Protein AF-A0A2N1E006-F1 (afdb_monomer)

Solvent-accessible surface area (backbone atoms only — not comparable to full-atom values): 3925 Å² total; per-residue (Å²): 115,78,68,57,59,54,51,53,52,51,58,65,66,68,60,74,92,51,62,59,98,84,41,78,56,88,56,72,47,82,44,80,33,55,77,84,36,64,75,78,45,50,62,55,44,57,54,25,55,79,69,74,31,49,57,46,79,45,69,48,88,126

Nearest PDB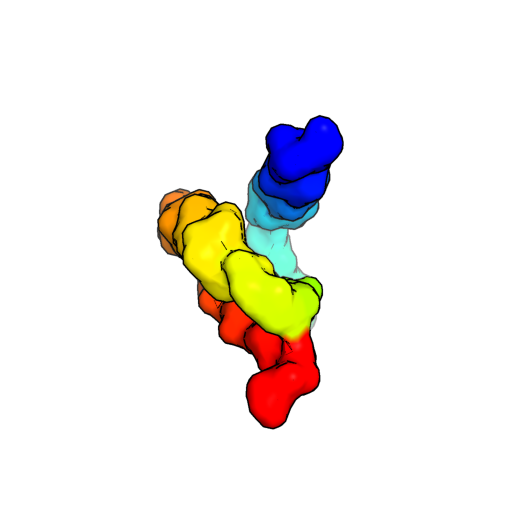 structures (foldseek):
  1ls1-assembly1_A  TM=5.582E-01  e=3.170E-01  Thermus aquaticus
  5k51-assembly1_A  TM=5.140E-01  e=4.183E-01  Trypanosoma brucei brucei
  6mxg-assembly1_B  TM=4.844E-01  e=8.968E-01  Trypanosoma brucei brucei
  4nu5-assembly1_B  TM=3.556E-01  e=3.846E+00  Stutzerimonas stutzeri

Sequence (62 aa):
MKSLLINLCAFLLKSSKITVDGIVVTKILDIRVQPGGLSDSSKIIEYGKQWNITVIIKEFGS

Mean predicted aligned error: 7.7 Å

Structure (mmCIF, N/CA/C/O backbone):
data_AF-A0A2N1E006-F1
#
_entry.id   AF-A0A2N1E006-F1
#
loop_
_atom_site.group_PDB
_atom_site.id
_atom_site.type_symbol
_atom_site.label_atom_id
_atom_site.label_alt_id
_atom_site.label_comp_id
_atom_site.label_asym_id
_atom_site.label_entity_id
_atom_site.label_seq_id
_atom_site.pdbx_PDB_ins_code
_atom_site.Cart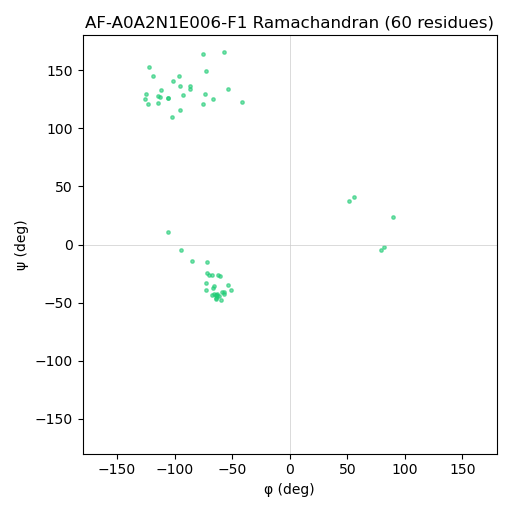n_x
_atom_site.Cartn_y
_atom_site.Cartn_z
_atom_site.occupancy
_atom_site.B_iso_or_equiv
_atom_site.auth_seq_id
_atom_site.auth_comp_id
_atom_site.auth_asym_id
_atom_site.auth_atom_id
_atom_site.pdbx_PDB_model_num
ATOM 1 N N . MET A 1 1 ? 10.339 17.816 -11.099 1.00 48.44 1 MET A N 1
ATOM 2 C CA . MET A 1 1 ? 8.968 17.245 -11.115 1.00 48.44 1 MET A CA 1
ATOM 3 C C . MET A 1 1 ? 8.775 16.026 -10.200 1.00 48.44 1 MET A C 1
ATOM 5 O O . MET A 1 1 ? 7.718 15.952 -9.592 1.00 48.44 1 MET A O 1
ATOM 9 N N . LYS A 1 2 ? 9.761 15.125 -10.005 1.00 50.38 2 LYS A N 1
ATOM 10 C CA . LYS A 1 2 ? 9.646 13.934 -9.118 1.00 50.38 2 LYS A CA 1
ATOM 11 C C . LYS A 1 2 ? 9.209 14.229 -7.663 1.00 50.38 2 LYS A C 1
ATOM 13 O O . LYS A 1 2 ? 8.449 13.467 -7.082 1.00 50.38 2 LYS A O 1
ATOM 18 N N . SER A 1 3 ? 9.632 15.362 -7.096 1.00 53.81 3 SER A N 1
ATOM 19 C CA . SER A 1 3 ? 9.279 15.774 -5.723 1.00 53.81 3 SER A CA 1
ATOM 20 C C . SER A 1 3 ? 7.805 16.191 -5.554 1.00 53.81 3 SER A C 1
ATOM 22 O O . SER A 1 3 ? 7.240 16.059 -4.471 1.00 53.81 3 SER A O 1
ATOM 24 N N . LEU A 1 4 ? 7.144 16.657 -6.622 1.00 49.03 4 LEU A N 1
ATOM 25 C CA . LEU A 1 4 ? 5.764 17.147 -6.533 1.00 49.03 4 LEU A CA 1
ATO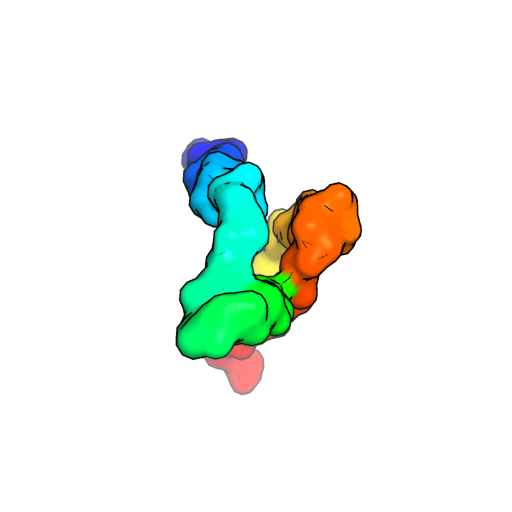M 26 C C . LEU A 1 4 ? 4.767 15.994 -6.354 1.00 49.03 4 LEU A C 1
ATOM 28 O O . LEU A 1 4 ? 3.842 16.104 -5.556 1.00 49.03 4 LEU A O 1
ATOM 32 N N . LEU A 1 5 ? 4.998 14.867 -7.040 1.00 56.72 5 LEU A N 1
ATOM 33 C CA . LEU A 1 5 ? 4.142 13.682 -6.941 1.00 56.72 5 LEU A CA 1
ATOM 34 C C . LEU A 1 5 ? 4.199 13.056 -5.539 1.00 56.72 5 LEU A C 1
ATOM 36 O O . LEU A 1 5 ? 3.167 12.704 -4.972 1.00 56.72 5 LEU A O 1
ATOM 40 N N . ILE A 1 6 ? 5.406 12.975 -4.967 1.00 58.88 6 ILE A N 1
ATOM 41 C CA . ILE A 1 6 ? 5.630 12.452 -3.614 1.00 58.88 6 ILE A CA 1
ATOM 42 C C . ILE A 1 6 ? 4.942 13.352 -2.581 1.00 58.88 6 ILE A C 1
ATOM 44 O O . ILE A 1 6 ? 4.229 12.846 -1.720 1.00 58.88 6 ILE A O 1
ATOM 48 N N . ASN A 1 7 ? 5.089 14.677 -2.698 1.00 55.41 7 ASN A N 1
ATOM 49 C CA . ASN A 1 7 ? 4.465 15.627 -1.771 1.00 55.41 7 ASN A CA 1
ATOM 50 C C . ASN A 1 7 ? 2.932 15.648 -1.868 1.00 55.41 7 ASN A C 1
ATOM 52 O O . ASN A 1 7 ? 2.261 15.744 -0.842 1.00 55.41 7 ASN A O 1
ATOM 56 N N . LEU A 1 8 ? 2.367 15.507 -3.070 1.00 57.50 8 LEU A N 1
ATOM 57 C CA . LEU A 1 8 ? 0.916 15.429 -3.254 1.00 57.50 8 LEU A CA 1
ATOM 58 C C . LEU A 1 8 ? 0.340 14.137 -2.650 1.00 57.50 8 LEU A C 1
ATOM 60 O O . LEU A 1 8 ? -0.662 14.187 -1.938 1.00 57.50 8 LEU A O 1
ATOM 64 N N . CYS A 1 9 ? 0.998 12.991 -2.868 1.00 61.38 9 CYS A N 1
ATOM 65 C CA . CYS A 1 9 ? 0.586 11.722 -2.259 1.00 61.38 9 CYS A CA 1
ATOM 66 C C . CYS A 1 9 ? 0.710 11.775 -0.733 1.00 61.38 9 CYS A C 1
ATOM 68 O O . CYS A 1 9 ? -0.212 11.381 -0.025 1.00 61.38 9 CYS A O 1
ATOM 70 N N . ALA A 1 10 ? 1.813 12.324 -0.223 1.00 59.53 10 ALA A N 1
ATOM 71 C CA . ALA A 1 10 ? 2.036 12.510 1.205 1.00 59.53 10 ALA A CA 1
ATOM 72 C C . ALA A 1 10 ? 0.934 13.353 1.865 1.00 59.53 10 ALA A C 1
ATOM 74 O O . ALA A 1 10 ? 0.429 12.996 2.929 1.00 59.53 10 ALA A O 1
ATOM 75 N N . PHE A 1 11 ? 0.508 14.435 1.208 1.00 61.94 11 PHE A N 1
ATOM 76 C CA . PHE A 1 11 ? -0.588 15.279 1.680 1.00 61.94 11 PHE A CA 1
ATOM 77 C C . PHE A 1 11 ? -1.929 14.528 1.739 1.00 61.94 11 PHE A C 1
ATOM 79 O O . PHE A 1 11 ? -2.624 14.603 2.751 1.00 61.94 11 PHE A O 1
ATOM 86 N N . LEU A 1 12 ? -2.265 13.750 0.703 1.00 61.31 12 LEU A N 1
ATOM 87 C CA . LEU A 1 12 ? -3.501 12.955 0.655 1.00 61.31 12 LEU A CA 1
ATOM 88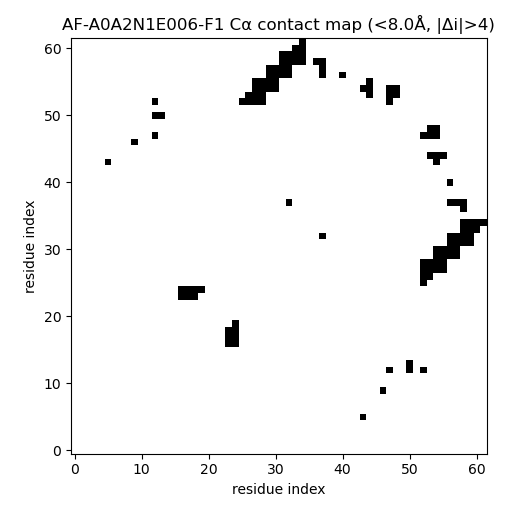 C C . LEU A 1 12 ? -3.528 11.839 1.715 1.00 61.31 12 LEU A C 1
ATOM 90 O O . LEU A 1 12 ? -4.573 11.562 2.306 1.00 61.31 12 LEU A O 1
ATOM 94 N N . LEU A 1 13 ? -2.375 11.229 1.996 1.00 62.84 13 LEU A N 1
ATOM 95 C CA . LEU A 1 13 ? -2.224 10.158 2.987 1.00 62.84 13 LEU A CA 1
ATOM 96 C C . LEU A 1 13 ? -2.330 10.649 4.434 1.00 62.84 13 LEU A C 1
ATOM 98 O O . LEU A 1 13 ? -2.697 9.881 5.319 1.00 62.84 13 LEU A O 1
ATOM 102 N N . LYS A 1 14 ? -2.050 11.929 4.681 1.00 64.38 14 LYS A N 1
ATOM 103 C CA . LYS A 1 14 ? -2.028 12.510 6.028 1.00 64.38 14 LYS A CA 1
ATOM 104 C C . LYS A 1 14 ? -3.420 12.666 6.657 1.00 64.38 14 LYS A C 1
ATOM 106 O O . LYS A 1 14 ? -3.519 12.909 7.858 1.00 64.38 14 LYS A O 1
ATOM 111 N N . SER A 1 15 ? -4.491 12.567 5.866 1.00 61.56 15 SER A N 1
ATOM 112 C CA . SER A 1 15 ? -5.844 12.817 6.367 1.00 61.56 15 SER A CA 1
ATOM 113 C C . SER A 1 15 ? -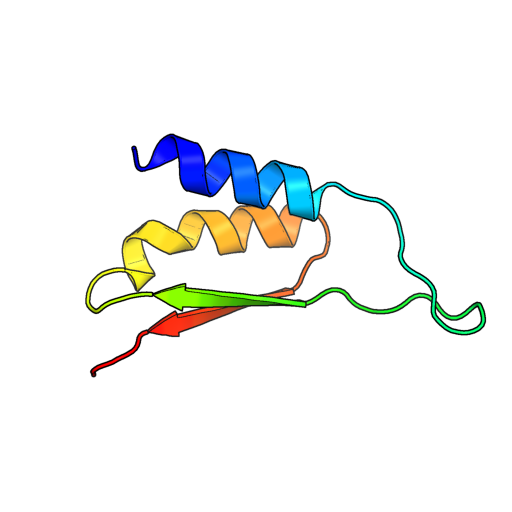6.356 11.695 7.281 1.00 61.56 15 SER A C 1
ATOM 115 O O . SER A 1 15 ? -6.002 10.523 7.144 1.00 61.56 15 SER A O 1
ATOM 117 N N . SER A 1 16 ? -7.200 12.096 8.225 1.00 63.25 16 SER A N 1
ATOM 118 C CA . SER A 1 16 ? -7.699 11.426 9.432 1.00 63.25 16 SER A CA 1
ATOM 119 C C . SER A 1 16 ? -8.404 10.077 9.220 1.00 63.25 16 SER A C 1
ATOM 121 O O . SER A 1 16 ? -8.750 9.695 8.102 1.00 63.25 16 SER A O 1
ATOM 123 N N . LYS A 1 17 ? -8.585 9.327 10.322 1.00 67.62 17 LYS A N 1
ATOM 124 C CA . LYS A 1 17 ? -9.346 8.064 10.394 1.00 67.62 17 LYS A CA 1
ATOM 125 C C . LYS A 1 17 ? -10.639 8.174 9.576 1.00 67.62 17 LYS A C 1
ATOM 127 O O . LYS A 1 17 ? -11.441 9.065 9.831 1.00 67.62 17 LYS A O 1
ATOM 132 N N . ILE A 1 18 ? -10.814 7.277 8.608 1.00 74.06 18 ILE A N 1
ATOM 133 C CA . ILE A 1 18 ? -12.055 7.170 7.834 1.00 74.06 18 ILE A CA 1
ATOM 134 C C . ILE A 1 18 ? -12.900 6.095 8.508 1.00 74.06 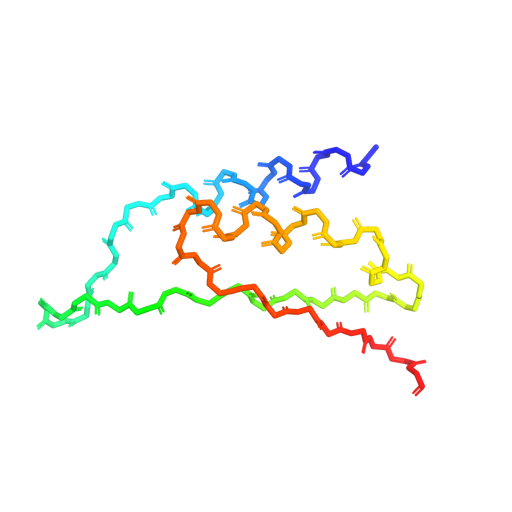18 ILE A C 1
ATOM 136 O O . ILE A 1 18 ? -12.375 5.045 8.891 1.00 74.06 18 ILE A O 1
ATOM 140 N N . THR A 1 19 ? -14.189 6.366 8.665 1.00 81.19 19 THR A N 1
ATOM 141 C CA . THR A 1 19 ? -15.168 5.400 9.153 1.00 81.19 19 THR A CA 1
ATOM 142 C C . THR A 1 19 ? -16.239 5.166 8.094 1.00 81.19 19 THR A C 1
ATOM 144 O O . THR A 1 19 ? -16.602 6.083 7.359 1.00 81.19 19 THR A O 1
ATOM 147 N N . VAL A 1 20 ? -16.737 3.935 8.015 1.00 78.56 20 VAL A N 1
ATOM 148 C CA . VAL A 1 20 ? -17.944 3.561 7.265 1.00 78.56 20 VAL A CA 1
ATOM 149 C C . VAL A 1 20 ? -18.872 2.908 8.276 1.00 78.56 20 VAL A C 1
ATOM 151 O O . VAL A 1 20 ? -18.457 1.984 8.971 1.00 78.56 20 VAL A O 1
ATOM 154 N N . ASP A 1 21 ? -20.071 3.462 8.447 1.00 89.31 21 ASP A N 1
ATOM 155 C CA . ASP A 1 21 ? -21.053 3.011 9.446 1.00 89.31 21 ASP A CA 1
ATOM 156 C C . ASP A 1 21 ? -20.482 2.899 10.874 1.00 89.31 21 ASP A C 1
ATOM 158 O O . ASP A 1 21 ? -20.780 1.983 11.635 1.00 89.31 21 ASP A O 1
ATOM 162 N N . GLY A 1 22 ? -19.603 3.838 11.245 1.00 86.44 22 GLY A N 1
ATOM 163 C CA . GLY A 1 22 ? -18.950 3.868 12.560 1.00 86.44 22 GLY A CA 1
ATOM 164 C C . GLY A 1 22 ? -17.761 2.912 12.719 1.00 86.44 22 GLY A C 1
ATOM 165 O O . GLY A 1 22 ? -17.055 2.991 13.724 1.00 86.44 22 GLY A O 1
ATOM 166 N N . ILE A 1 23 ? -17.472 2.068 11.726 1.00 85.50 23 ILE A N 1
ATOM 167 C CA . ILE A 1 23 ? -16.335 1.141 11.729 1.00 85.50 23 ILE A CA 1
ATOM 168 C C . ILE A 1 23 ? -15.138 1.810 11.058 1.00 85.50 23 ILE A C 1
ATOM 170 O O . ILE A 1 23 ? -15.240 2.323 9.944 1.00 85.50 23 ILE A O 1
ATOM 174 N N . VAL A 1 24 ? -13.983 1.808 11.727 1.00 82.94 24 VAL A N 1
ATOM 175 C CA . VAL A 1 24 ? -12.734 2.318 11.144 1.00 82.94 24 VAL A CA 1
ATOM 176 C C . VAL A 1 24 ? -12.316 1.417 9.988 1.00 82.94 24 VAL A C 1
ATOM 178 O O . VAL A 1 24 ? -12.145 0.213 10.170 1.00 82.94 24 VAL A O 1
ATOM 181 N N . VAL A 1 25 ? -12.110 2.008 8.813 1.00 82.12 25 VAL A N 1
ATOM 182 C CA . VAL A 1 25 ? -11.674 1.267 7.625 1.00 82.12 25 VAL A CA 1
ATOM 183 C C . VAL A 1 25 ? -10.160 1.337 7.446 1.00 82.12 25 VAL A C 1
ATOM 185 O O . VAL A 1 25 ? -9.524 2.362 7.715 1.00 82.12 25 VAL A O 1
ATOM 188 N N . THR A 1 26 ? -9.576 0.247 6.950 1.00 80.62 26 THR A N 1
ATOM 189 C CA . THR A 1 26 ? -8.166 0.216 6.549 1.00 80.62 26 THR A CA 1
ATOM 190 C C . THR A 1 26 ? -7.987 0.975 5.241 1.00 80.62 26 THR A C 1
ATOM 192 O O . THR A 1 26 ? -8.685 0.725 4.260 1.00 80.62 26 THR A O 1
ATOM 195 N N . LYS A 1 27 ? -7.017 1.891 5.209 1.00 77.25 27 LYS A N 1
ATOM 196 C CA . LYS A 1 27 ? -6.658 2.628 3.996 1.00 77.25 27 LYS A CA 1
ATOM 197 C C . LYS A 1 27 ? -5.636 1.843 3.183 1.00 77.25 27 LYS A C 1
ATOM 199 O O . LYS A 1 27 ? -4.628 1.381 3.723 1.00 77.25 27 LYS A O 1
ATOM 204 N N . ILE A 1 28 ? -5.879 1.756 1.880 1.00 82.88 28 ILE A N 1
ATOM 205 C CA . ILE A 1 28 ? -4.953 1.173 0.911 1.00 82.88 28 ILE A CA 1
ATOM 206 C C . ILE A 1 28 ? -4.698 2.209 -0.182 1.00 82.88 28 ILE A C 1
ATOM 208 O O . ILE A 1 28 ? -5.638 2.770 -0.740 1.00 82.88 28 ILE A O 1
ATOM 212 N N . LEU A 1 29 ? -3.427 2.456 -0.483 1.00 83.25 29 LEU A N 1
ATOM 213 C CA . LEU A 1 29 ? -2.989 3.275 -1.603 1.00 83.25 29 LEU A CA 1
ATOM 214 C C . LEU A 1 29 ? -2.511 2.357 -2.731 1.00 83.25 29 LEU A C 1
ATOM 216 O O . LEU A 1 29 ? -1.464 1.730 -2.603 1.00 83.25 29 LEU A O 1
ATOM 220 N N . ASP A 1 30 ? -3.264 2.286 -3.826 1.00 86.38 30 ASP A N 1
ATOM 221 C CA . ASP A 1 30 ? -2.863 1.577 -5.049 1.00 86.38 30 ASP A CA 1
ATOM 222 C C . ASP A 1 30 ? -2.234 2.584 -6.021 1.00 86.38 30 ASP A C 1
ATOM 224 O O . ASP A 1 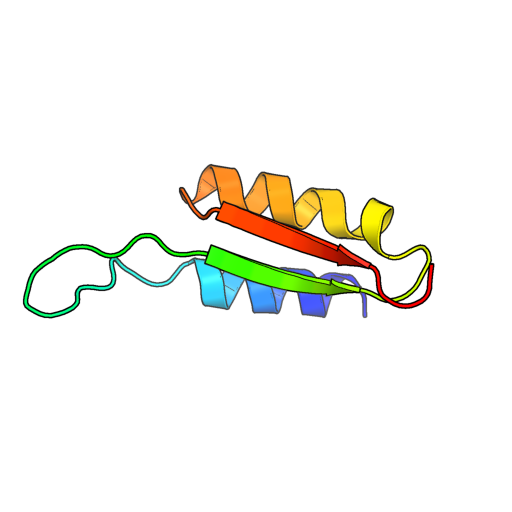30 ? -2.890 3.532 -6.453 1.00 86.38 30 ASP A O 1
ATOM 228 N N . ILE A 1 31 ? -0.948 2.406 -6.325 1.00 84.50 31 ILE A N 1
ATOM 229 C CA . ILE A 1 31 ? -0.205 3.228 -7.283 1.00 84.50 31 ILE A CA 1
ATOM 230 C C . ILE A 1 31 ? 0.142 2.380 -8.492 1.00 84.50 31 ILE A C 1
ATOM 232 O O . ILE A 1 31 ? 0.694 1.282 -8.390 1.00 84.50 31 ILE A O 1
ATOM 236 N N . ARG A 1 32 ? -0.123 2.957 -9.659 1.0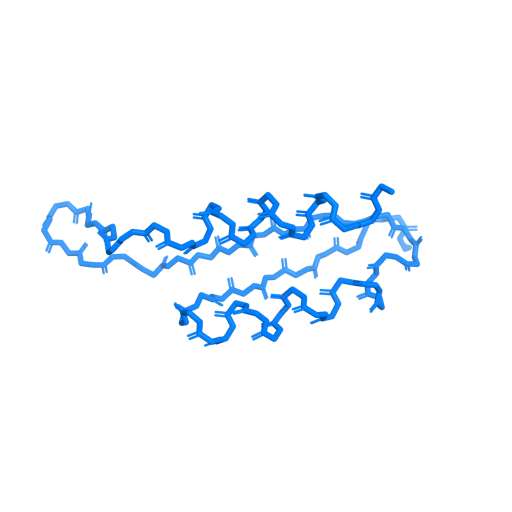0 86.75 32 ARG A N 1
ATOM 237 C CA . ARG A 1 32 ? 0.230 2.391 -10.950 1.00 86.75 32 ARG A CA 1
ATOM 238 C C . ARG A 1 32 ? 1.401 3.140 -11.552 1.00 86.75 32 ARG A C 1
ATOM 240 O O . ARG A 1 32 ? 1.345 4.361 -11.683 1.00 86.75 32 ARG A O 1
ATOM 247 N N . VAL A 1 33 ? 2.446 2.407 -11.914 1.00 85.62 33 VAL A N 1
ATOM 248 C CA . VAL A 1 33 ? 3.681 2.973 -12.466 1.00 85.62 33 VAL A CA 1
ATOM 249 C C . VAL A 1 33 ? 3.986 2.393 -13.844 1.00 85.62 33 VAL A C 1
ATOM 251 O O . VAL A 1 33 ? 3.559 1.290 -14.177 1.00 85.62 33 VAL A O 1
ATOM 254 N N . GLN A 1 34 ? 4.699 3.173 -14.651 1.00 87.19 34 GLN A N 1
ATOM 255 C CA . GLN A 1 34 ? 5.267 2.742 -15.932 1.00 87.19 34 GLN A CA 1
ATOM 256 C C . GLN A 1 34 ? 6.503 1.850 -15.698 1.00 87.19 34 GLN A C 1
ATOM 258 O O . GLN A 1 34 ? 7.050 1.916 -14.593 1.00 87.19 34 GLN A O 1
ATOM 263 N N . PRO A 1 35 ? 6.981 1.091 -16.707 1.00 87.56 35 PRO A N 1
ATOM 264 C CA . PRO A 1 35 ? 8.195 0.280 -16.596 1.00 87.56 35 PRO A CA 1
ATOM 265 C C . PRO A 1 35 ? 9.417 1.086 -16.123 1.00 87.56 35 PRO A C 1
ATOM 267 O O . PRO A 1 35 ? 9.679 2.185 -16.613 1.00 87.56 35 PRO A O 1
ATOM 270 N N . GLY A 1 36 ? 10.167 0.541 -15.165 1.00 84.19 36 GLY A N 1
ATOM 271 C CA . GLY A 1 36 ? 11.251 1.208 -14.439 1.00 84.19 36 GLY A CA 1
ATOM 272 C C . GLY A 1 36 ? 10.792 2.098 -13.272 1.00 84.19 36 GLY A C 1
ATOM 273 O O . GLY A 1 36 ? 11.628 2.671 -12.576 1.00 84.19 36 GLY A O 1
ATOM 274 N N . GLY A 1 37 ? 9.486 2.238 -13.029 1.00 83.88 37 GLY A N 1
ATOM 275 C CA . GLY A 1 37 ? 8.928 3.138 -12.013 1.00 83.88 37 GLY A CA 1
ATOM 276 C C . GLY A 1 37 ? 8.875 2.549 -10.601 1.00 83.88 37 GLY A C 1
ATOM 277 O O . GLY A 1 37 ? 8.691 3.290 -9.628 1.00 83.88 37 GLY A O 1
ATOM 278 N N . LEU A 1 38 ? 9.044 1.230 -10.464 1.00 82.19 38 LEU A N 1
ATOM 279 C CA . LEU A 1 38 ? 8.975 0.534 -9.177 1.00 82.19 38 LEU A CA 1
ATOM 280 C C . LEU A 1 38 ? 10.096 0.966 -8.214 1.00 82.19 38 LEU A C 1
ATOM 282 O O . LEU A 1 38 ? 9.829 1.241 -7.042 1.00 82.19 38 LEU A O 1
ATOM 286 N N . SER A 1 39 ? 11.334 1.097 -8.707 1.00 81.56 39 SER A N 1
ATOM 287 C CA . SER A 1 39 ? 12.492 1.500 -7.892 1.00 81.56 39 SER A CA 1
ATOM 288 C C . SER A 1 39 ? 12.337 2.911 -7.327 1.00 81.56 39 SER A C 1
ATOM 290 O O . SER A 1 39 ? 12.587 3.141 -6.142 1.00 81.56 39 SER A O 1
ATOM 292 N N . ASP A 1 40 ? 11.855 3.840 -8.155 1.00 79.12 40 ASP A N 1
ATOM 293 C CA . ASP A 1 40 ? 11.637 5.243 -7.790 1.00 79.12 40 ASP A CA 1
ATOM 294 C C . ASP A 1 40 ? 10.513 5.401 -6.752 1.00 79.12 40 ASP A C 1
ATOM 296 O O . ASP A 1 40 ? 10.519 6.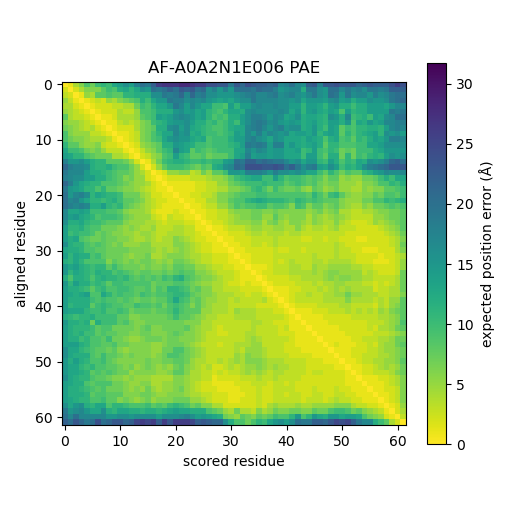347 -5.960 1.00 79.12 40 ASP A O 1
ATOM 300 N N . SER A 1 41 ? 9.570 4.456 -6.722 1.00 78.75 41 SER A N 1
ATOM 301 C CA . SER A 1 41 ? 8.376 4.520 -5.875 1.00 78.75 41 SER A CA 1
ATOM 302 C C . SER A 1 41 ? 8.527 3.790 -4.534 1.00 78.75 41 SER A C 1
ATOM 304 O O . SER A 1 41 ? 7.656 3.902 -3.672 1.00 78.75 41 SER A O 1
ATOM 306 N N . SER A 1 42 ? 9.654 3.109 -4.306 1.00 78.75 42 SER A N 1
ATOM 307 C CA . SER A 1 42 ? 9.992 2.430 -3.041 1.00 78.75 42 SER A CA 1
ATOM 308 C C . SER A 1 42 ? 9.843 3.332 -1.804 1.00 78.75 42 SER A C 1
ATOM 310 O O . SER A 1 42 ? 9.276 2.920 -0.792 1.00 78.75 42 SER A O 1
ATOM 312 N N . LYS A 1 43 ? 10.231 4.609 -1.914 1.00 81.75 43 LYS A N 1
ATOM 313 C CA . LYS A 1 43 ? 10.093 5.618 -0.845 1.00 81.75 43 LYS A CA 1
ATOM 314 C C . LYS A 1 43 ? 8.641 5.896 -0.445 1.00 81.75 43 LYS A C 1
ATOM 316 O O . LYS A 1 43 ? 8.378 6.291 0.688 1.00 81.75 43 LYS A O 1
ATOM 321 N N . ILE A 1 44 ? 7.688 5.685 -1.352 1.00 80.31 44 ILE A N 1
ATOM 322 C CA . ILE A 1 44 ? 6.259 5.861 -1.061 1.00 80.31 44 ILE A CA 1
ATOM 323 C C . ILE A 1 44 ? 5.760 4.726 -0.159 1.00 80.31 44 ILE A C 1
ATOM 325 O O . ILE A 1 44 ? 4.932 4.965 0.718 1.00 80.31 44 ILE A O 1
ATOM 329 N N . ILE A 1 45 ? 6.309 3.515 -0.311 1.00 80.62 45 ILE A N 1
ATOM 330 C CA . ILE A 1 45 ? 6.003 2.374 0.564 1.00 80.62 45 ILE A CA 1
ATOM 331 C C . ILE A 1 45 ? 6.461 2.670 1.995 1.00 80.62 45 ILE A C 1
ATOM 333 O O . ILE A 1 45 ? 5.703 2.469 2.943 1.00 80.62 45 ILE A O 1
ATOM 337 N N . GLU A 1 46 ? 7.688 3.170 2.157 1.00 82.19 46 GLU A N 1
ATOM 338 C CA . GLU A 1 46 ? 8.230 3.555 3.466 1.00 82.19 46 GLU A CA 1
ATOM 339 C C . GLU A 1 46 ? 7.406 4.665 4.117 1.00 82.19 46 GLU A C 1
ATOM 341 O O . GLU A 1 46 ? 7.047 4.556 5.290 1.00 82.19 46 GLU A O 1
ATOM 346 N N . TYR A 1 47 ? 7.034 5.686 3.341 1.00 78.25 47 TYR A N 1
ATOM 347 C CA . TYR A 1 47 ? 6.161 6.752 3.817 1.00 78.25 47 TYR A CA 1
ATOM 348 C C . TYR A 1 47 ? 4.802 6.203 4.277 1.00 78.25 47 TYR A C 1
ATOM 350 O O . TYR A 1 47 ? 4.366 6.498 5.383 1.00 78.25 47 TYR A O 1
ATOM 358 N N . GLY A 1 48 ? 4.149 5.343 3.489 1.00 79.12 48 GLY A N 1
ATOM 359 C CA . GLY A 1 48 ? 2.868 4.734 3.864 1.00 79.12 48 GLY A CA 1
ATOM 360 C C . GLY A 1 48 ? 2.918 3.959 5.184 1.00 79.12 48 GLY A C 1
ATOM 361 O O . GLY A 1 48 ? 2.021 4.114 6.015 1.00 79.12 48 GLY A O 1
ATOM 362 N N . LYS A 1 49 ? 4.000 3.206 5.435 1.00 81.19 49 LYS A N 1
ATOM 363 C CA . LYS A 1 49 ? 4.208 2.481 6.704 1.00 81.19 49 LYS A CA 1
ATOM 364 C C . LYS A 1 49 ? 4.222 3.411 7.920 1.00 81.19 49 LYS A C 1
ATOM 366 O O . LYS A 1 49 ? 3.612 3.071 8.930 1.00 81.19 49 LYS A O 1
ATOM 371 N N . GLN A 1 50 ? 4.856 4.583 7.822 1.00 82.88 50 GLN A N 1
ATOM 372 C CA . GLN A 1 50 ? 4.897 5.570 8.916 1.00 82.88 50 GLN A CA 1
ATOM 373 C C . GLN A 1 50 ? 3.500 6.059 9.324 1.00 82.88 50 GLN A C 1
ATOM 375 O O . GLN A 1 50 ? 3.289 6.434 10.475 1.00 82.88 50 GLN A O 1
ATOM 380 N N . TRP A 1 51 ? 2.544 6.020 8.396 1.00 77.81 51 TRP A N 1
ATOM 381 C CA . TRP A 1 51 ? 1.170 6.478 8.604 1.00 77.81 51 TRP A CA 1
ATOM 382 C C . TRP A 1 51 ? 0.160 5.335 8.747 1.00 77.81 51 TRP A C 1
ATOM 384 O O . TRP A 1 51 ? -1.043 5.586 8.741 1.00 77.81 51 TRP A O 1
ATOM 394 N N . ASN A 1 52 ? 0.629 4.089 8.899 1.00 77.44 52 ASN A N 1
ATOM 395 C CA . ASN A 1 52 ? -0.211 2.889 8.957 1.00 77.44 52 ASN A CA 1
ATOM 396 C C . ASN A 1 52 ? -1.130 2.733 7.725 1.00 77.44 52 ASN A C 1
ATOM 398 O O . ASN A 1 52 ? -2.306 2.383 7.837 1.00 77.44 52 ASN A O 1
ATOM 402 N N . ILE A 1 53 ? -0.595 3.028 6.538 1.00 81.19 53 ILE A N 1
ATOM 403 C CA . ILE A 1 53 ? -1.293 2.893 5.258 1.00 81.19 53 ILE A CA 1
ATOM 404 C C . ILE A 1 53 ? -0.601 1.813 4.441 1.00 81.19 53 ILE A C 1
ATOM 406 O O . ILE A 1 53 ? 0.609 1.856 4.212 1.00 81.19 53 ILE A O 1
ATOM 410 N N . THR A 1 54 ? -1.386 0.850 3.965 1.00 84.69 54 THR A N 1
ATOM 411 C CA . THR A 1 54 ? -0.868 -0.175 3.059 1.00 84.69 54 THR A CA 1
ATOM 412 C C . THR A 1 54 ? -0.683 0.440 1.680 1.00 84.69 54 THR A C 1
ATOM 414 O O . THR A 1 54 ? -1.643 0.929 1.091 1.00 84.69 54 THR A O 1
ATOM 417 N N . VAL A 1 55 ? 0.541 0.419 1.158 1.00 86.06 55 VAL A N 1
ATOM 418 C CA . VAL A 1 55 ? 0.848 0.899 -0.195 1.00 86.06 55 VAL A CA 1
ATOM 419 C C . VAL A 1 55 ? 1.095 -0.300 -1.093 1.00 86.06 55 VAL A C 1
ATOM 421 O O . VAL A 1 55 ? 1.939 -1.144 -0.797 1.00 86.06 55 VAL A O 1
ATOM 424 N N . ILE A 1 56 ? 0.363 -0.359 -2.197 1.00 87.88 56 ILE A N 1
ATOM 425 C CA . ILE A 1 56 ? 0.484 -1.373 -3.234 1.00 87.88 56 ILE A CA 1
ATOM 426 C C . ILE A 1 56 ? 0.968 -0.664 -4.492 1.00 87.88 56 ILE A C 1
ATOM 428 O O . ILE A 1 56 ? 0.314 0.255 -4.976 1.00 87.88 56 ILE A O 1
ATOM 432 N N . ILE A 1 57 ? 2.108 -1.091 -5.024 1.00 86.88 57 ILE A N 1
ATOM 433 C CA . ILE A 1 57 ? 2.670 -0.541 -6.259 1.00 86.88 57 ILE A CA 1
ATOM 434 C C . ILE A 1 57 ? 2.610 -1.624 -7.322 1.00 86.88 57 ILE A C 1
ATOM 436 O O . ILE A 1 57 ? 3.077 -2.739 -7.097 1.00 86.88 57 ILE A O 1
ATOM 440 N N . LYS A 1 58 ? 2.013 -1.300 -8.465 1.00 87.75 58 LYS A N 1
ATOM 441 C CA . LYS A 1 58 ? 1.902 -2.206 -9.607 1.00 87.75 58 LYS A CA 1
ATOM 442 C C . LYS A 1 58 ? 2.468 -1.519 -10.834 1.00 87.75 58 LYS A C 1
ATOM 444 O O . LYS A 1 58 ? 2.050 -0.419 -11.194 1.00 87.75 58 LYS A O 1
ATOM 449 N N . GLU A 1 59 ? 3.413 -2.185 -11.464 1.00 86.88 59 GLU A N 1
ATOM 450 C CA . GLU A 1 59 ? 4.003 -1.752 -12.719 1.00 86.88 59 GLU A CA 1
ATOM 451 C C . GLU A 1 59 ? 3.161 -2.276 -13.885 1.00 86.88 59 GLU A C 1
ATOM 453 O O . GLU A 1 59 ? 2.674 -3.408 -13.848 1.00 86.88 59 GLU A O 1
ATOM 458 N N . PHE A 1 60 ? 2.916 -1.432 -14.884 1.00 82.38 60 PHE A N 1
ATOM 459 C CA . PHE A 1 60 ? 2.213 -1.814 -16.105 1.00 82.38 60 PHE A CA 1
ATOM 460 C C . PHE A 1 60 ? 3.201 -2.037 -17.246 1.00 82.38 60 PHE A C 1
ATOM 462 O O . PHE A 1 60 ? 4.117 -1.241 -17.416 1.00 82.38 60 PHE A O 1
ATOM 469 N N . GLY A 1 61 ? 2.951 -3.056 -18.074 1.00 68.06 61 GLY A N 1
ATOM 470 C CA . GLY A 1 61 ? 3.679 -3.267 -19.331 1.00 68.06 61 GLY A CA 1
ATOM 471 C C . GLY A 1 61 ? 4.942 -4.125 -19.229 1.00 68.06 61 GLY A C 1
ATOM 472 O O . GLY A 1 61 ? 5.816 -3.978 -20.078 1.00 68.06 61 GLY A O 1
ATOM 473 N N . SER A 1 62 ? 5.036 -4.984 -18.207 1.00 58.53 62 SER A N 1
ATOM 474 C CA . SER A 1 62 ? 6.023 -6.072 -18.128 1.00 58.53 62 SER A CA 1
ATOM 475 C C . SER A 1 62 ? 5.732 -7.186 -19.126 1.00 58.53 62 SER A C 1
ATOM 477 O O . SER A 1 62 ? 4.550 -7.607 -19.146 1.00 58.53 62 SER A O 1
#

pLDDT: mean 75.43, std 11.72, range [48.44, 89.31]

Secondary structure (DSSP, 8-state):
-HHHHHHHHHHHHTS---EETTEEPPPEEEEEE-TTHHHHHHHHHHHHHHTT-EEEEEES--

Radius of gyration: 13.02 Å; Cα contacts (8 Å, |Δi|>4): 62; chains: 1; bounding box: 34×23×32 Å

Foldseek 3Di:
DLVVVLVVLLVVLPDDFDDDPNHTDAAEAEAEAEPVCPVSCVVVCVSCVVSNHHYHYDYPDD

Organism: Pseudomonas fluorescens (NCBI:txid294)